Protein AF-A0A0E1NL28-F1 (afdb_monomer_lite)

Foldseek 3Di:
DDPDLPDVVLVVQVVVVVVVDDRDPVSVVVVVLQVLLAQPDDDPPQDLLSVLLNLLSVLCDSDHDPLSSLLSVVSVQLPPLQQLPDALVRNLVCLVPDLSRDDPDPDRVSVVNNVSCVVDCSSVVSRCVSDPDD

pLDDT: mean 84.65, std 13.3, range [30.42, 96.44]

Sequence (134 aa):
MHRSLHNAALDVVDTEIAQGFPEPEWATQLREAIAEMNAPEPSEDEADWQRFIRMYAEEIGPTPTAEQAMLLKYFKEAGENLPVDDTPHWFHAAWRKFDVIYTRDLGSKDMVVWHLMHIDKAVDRTLEKFFPPA

Secondary structure (DSSP, 8-state):
-------HHHHHHHHHHHTTPPPPHHHHHHHHHHHHHSPPPP-TT--HHHHHHHHHHHHH-SS--HHHHHHHHHHHHHGGG-S-SS-HHHHHHHTTTS-SS--SSSS-HHHHHHHHHHH-HHHHHHHHHHS---

InterPro domains:
  IPR055662 Protein of unknown function DUF7238 [PF23885] (11-132)

Radius of gyration: 17.27 Å; chains: 1; bounding box: 46×31×50 Å

Structure (mmCIF, N/CA/C/O backbone):
data_AF-A0A0E1NL28-F1
#
_entry.id   AF-A0A0E1NL28-F1
#
loop_
_atom_site.group_PDB
_atom_site.id
_a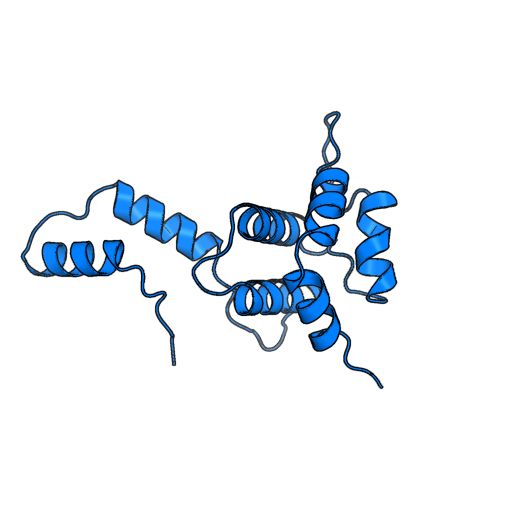tom_site.type_symbol
_atom_site.label_atom_id
_atom_site.label_alt_id
_atom_site.label_comp_id
_atom_site.label_asym_id
_atom_site.label_entity_id
_atom_site.label_seq_id
_atom_site.pdbx_PDB_ins_code
_atom_site.Cartn_x
_atom_site.Cartn_y
_atom_site.Cartn_z
_atom_site.occupancy
_atom_site.B_iso_or_equiv
_atom_site.auth_seq_id
_atom_site.auth_comp_id
_atom_site.auth_asym_id
_atom_site.auth_atom_id
_atom_site.pdbx_PDB_model_num
ATOM 1 N N . MET A 1 1 ? 6.658 -13.557 17.029 1.00 30.42 1 MET A N 1
ATOM 2 C CA . MET A 1 1 ? 6.131 -12.601 18.028 1.00 30.42 1 MET A CA 1
ATOM 3 C C . MET A 1 1 ? 5.069 -11.778 17.314 1.00 30.42 1 MET A C 1
ATOM 5 O O . MET A 1 1 ? 5.409 -10.819 16.639 1.00 30.42 1 MET A O 1
ATOM 9 N N . HIS A 1 2 ? 3.816 -12.241 17.345 1.00 31.84 2 HIS A N 1
ATOM 10 C CA . HIS A 1 2 ? 2.676 -11.562 16.716 1.00 31.84 2 HIS A CA 1
ATOM 11 C C . HIS A 1 2 ? 2.434 -10.239 17.445 1.00 31.84 2 HIS A C 1
ATOM 13 O O . HIS A 1 2 ? 2.032 -10.231 18.608 1.00 31.84 2 HIS A O 1
ATOM 19 N N . ARG A 1 3 ? 2.736 -9.113 16.797 1.00 35.62 3 ARG A N 1
ATOM 20 C CA . ARG A 1 3 ? 2.310 -7.797 17.279 1.00 35.62 3 ARG A CA 1
ATOM 21 C C . ARG A 1 3 ? 0.847 -7.644 16.867 1.00 35.62 3 ARG A C 1
ATOM 23 O O . ARG A 1 3 ? 0.568 -7.264 15.738 1.00 35.62 3 ARG A O 1
ATOM 30 N N . SER A 1 4 ? -0.066 -7.999 17.770 1.00 43.28 4 SER A N 1
ATOM 31 C CA . SER A 1 4 ? -1.480 -7.639 17.633 1.00 43.28 4 SER A CA 1
ATOM 32 C C . SER A 1 4 ? -1.581 -6.125 17.431 1.00 43.28 4 SER A C 1
ATOM 34 O O . SER A 1 4 ? -0.941 -5.365 18.173 1.00 43.28 4 SER A O 1
ATOM 36 N N . LEU A 1 5 ? -2.334 -5.696 16.415 1.00 50.38 5 LEU A N 1
ATOM 37 C CA . LEU A 1 5 ? -2.676 -4.292 16.222 1.00 50.38 5 LEU A CA 1
ATOM 38 C C . LEU A 1 5 ? -3.394 -3.807 17.477 1.00 50.38 5 LEU A C 1
ATOM 40 O O . LEU A 1 5 ? -4.528 -4.196 17.731 1.00 50.38 5 LEU A O 1
ATOM 44 N N . HIS A 1 6 ? -2.731 -2.967 18.267 1.00 54.38 6 HIS A N 1
ATOM 45 C CA . HIS A 1 6 ? -3.390 -2.294 19.378 1.00 54.38 6 HIS A CA 1
ATOM 46 C C . HIS A 1 6 ? -4.364 -1.272 18.799 1.00 54.38 6 HIS A C 1
ATOM 48 O O . HIS A 1 6 ? -3.972 -0.164 18.427 1.00 54.38 6 HIS A O 1
ATOM 54 N N . ASN A 1 7 ? -5.632 -1.657 18.700 1.00 67.25 7 ASN A N 1
ATOM 55 C CA . ASN A 1 7 ? -6.721 -0.717 18.532 1.00 67.25 7 ASN A CA 1
ATOM 56 C C . ASN A 1 7 ? -7.410 -0.583 19.887 1.00 67.25 7 ASN A C 1
ATOM 58 O O . ASN A 1 7 ? -8.112 -1.493 20.319 1.00 67.25 7 ASN A O 1
ATOM 62 N N . ALA A 1 8 ? -7.238 0.575 20.525 1.00 75.19 8 ALA A N 1
ATOM 63 C CA . ALA A 1 8 ? -7.781 0.838 21.853 1.00 75.19 8 ALA A CA 1
ATOM 64 C C . ALA A 1 8 ? -9.305 0.616 21.942 1.00 75.19 8 ALA A C 1
ATOM 66 O O . ALA A 1 8 ? -9.810 0.307 23.016 1.00 75.19 8 ALA A O 1
ATOM 67 N N . ALA A 1 9 ? -10.046 0.743 20.832 1.00 75.06 9 ALA A N 1
ATOM 68 C CA . ALA A 1 9 ? -11.474 0.432 20.804 1.00 75.06 9 ALA A CA 1
ATOM 69 C C . ALA A 1 9 ? -11.751 -1.082 20.831 1.00 75.06 9 ALA A C 1
ATOM 71 O O . ALA A 1 9 ? -12.698 -1.509 21.486 1.00 75.06 9 ALA A O 1
ATOM 72 N N . LEU A 1 10 ? -10.927 -1.893 20.159 1.00 80.50 10 LEU A N 1
ATOM 73 C CA . LEU A 1 10 ? -11.047 -3.353 20.205 1.00 80.50 10 LEU A CA 1
ATOM 74 C C . LEU A 1 10 ? -10.599 -3.912 21.557 1.00 80.50 10 LEU A C 1
ATOM 76 O O . LEU A 1 10 ? -11.244 -4.828 22.049 1.00 80.50 10 LEU A O 1
ATOM 80 N N . ASP A 1 11 ? -9.601 -3.304 22.204 1.00 83.56 11 ASP A N 1
ATOM 81 C CA . ASP A 1 11 ? -9.163 -3.704 23.550 1.00 83.56 11 ASP A CA 1
ATOM 82 C C . ASP A 1 11 ? -10.290 -3.534 24.596 1.00 83.56 11 ASP A C 1
ATOM 84 O O . ASP A 1 11 ? -10.474 -4.362 25.496 1.00 83.56 11 ASP A O 1
ATOM 88 N N . VAL A 1 12 ? -11.085 -2.461 24.472 1.00 84.31 12 VAL A N 1
ATOM 89 C CA . VAL A 1 12 ? -12.272 -2.236 25.316 1.00 84.31 12 VAL A CA 1
ATOM 90 C C . VAL A 1 12 ? -13.337 -3.295 25.040 1.00 84.31 12 VAL A C 1
ATOM 92 O O . VAL A 1 12 ? -13.855 -3.887 25.985 1.00 84.31 12 VAL A O 1
ATOM 95 N N . VAL A 1 13 ? -13.614 -3.592 23.767 1.00 85.25 13 VAL A N 1
ATOM 96 C CA . VAL A 1 13 ? -14.571 -4.642 23.386 1.00 85.25 13 VAL A CA 1
ATOM 97 C C . VAL A 1 13 ? -14.117 -6.017 23.882 1.00 85.25 13 VAL A C 1
ATOM 99 O O . VAL A 1 13 ? -14.931 -6.761 24.420 1.00 85.25 13 VAL A O 1
ATOM 102 N N . ASP A 1 14 ? -12.831 -6.352 23.774 1.00 87.75 14 ASP A N 1
ATOM 103 C CA . ASP A 1 14 ? -12.272 -7.607 24.291 1.00 87.75 14 ASP A CA 1
ATOM 104 C C . ASP A 1 14 ? -12.484 -7.732 25.810 1.00 87.75 14 ASP A C 1
ATOM 106 O O . ASP A 1 14 ? -12.818 -8.805 26.320 1.00 87.75 14 ASP A O 1
ATOM 110 N N . THR A 1 15 ? -12.365 -6.616 26.535 1.00 89.81 15 THR A N 1
ATOM 111 C CA . THR A 1 15 ? -12.639 -6.552 27.977 1.00 89.81 15 THR A CA 1
ATOM 112 C C . THR A 1 15 ? -14.119 -6.788 28.295 1.00 89.81 15 THR A C 1
ATOM 114 O O . THR A 1 15 ? -14.433 -7.494 29.255 1.00 89.81 15 THR A O 1
ATOM 117 N N . GLU A 1 16 ? -15.034 -6.227 27.503 1.00 88.06 16 GLU A N 1
ATOM 118 C CA . GLU A 1 16 ? -16.482 -6.423 27.662 1.00 88.06 16 GLU A CA 1
ATOM 119 C C . GLU A 1 16 ? -16.899 -7.863 27.321 1.00 88.06 16 GLU A C 1
ATOM 121 O O . GLU A 1 16 ? -17.652 -8.489 28.072 1.00 88.06 16 GLU A O 1
ATOM 126 N N . ILE A 1 17 ? -16.346 -8.446 26.254 1.00 90.56 17 ILE A N 1
ATOM 127 C CA . ILE A 1 17 ? -16.585 -9.850 25.885 1.00 90.56 17 ILE A CA 1
ATOM 128 C C . ILE A 1 17 ? -16.131 -10.786 27.009 1.00 90.56 17 ILE A C 1
ATOM 130 O O . ILE A 1 17 ? -16.862 -11.702 27.389 1.00 90.56 17 ILE A O 1
ATOM 134 N N . ALA A 1 18 ? -14.964 -10.529 27.610 1.00 90.88 18 ALA A N 1
ATOM 135 C CA . ALA A 1 18 ? -14.468 -11.306 28.747 1.00 90.88 18 ALA A CA 1
ATOM 136 C C . ALA A 1 18 ? -15.387 -11.230 29.985 1.00 90.88 18 ALA A C 1
ATOM 138 O O . ALA A 1 18 ? -15.365 -12.127 30.828 1.00 90.88 18 ALA A O 1
ATOM 139 N N . GLN A 1 19 ? -16.216 -10.187 30.089 1.00 92.38 19 GLN A N 1
ATOM 140 C CA . GLN A 1 19 ? -17.230 -10.019 31.136 1.00 92.38 19 GLN A CA 1
ATOM 141 C C . GLN A 1 19 ? -18.592 -10.638 30.771 1.00 92.38 19 GLN A C 1
ATOM 143 O O . GLN A 1 19 ? -19.526 -10.574 31.570 1.00 92.38 19 GLN A O 1
ATOM 148 N N . GLY A 1 20 ? -18.710 -11.274 29.600 1.00 91.06 20 GLY A N 1
ATOM 149 C CA . GLY A 1 20 ? -19.913 -11.973 29.146 1.00 91.06 20 GLY A CA 1
ATOM 150 C C . GLY A 1 20 ? -20.861 -11.128 28.295 1.00 91.06 20 GLY A C 1
ATOM 151 O O . GLY A 1 20 ? -21.978 -11.573 28.022 1.00 91.06 20 GLY A O 1
ATOM 152 N N . PHE A 1 21 ? -20.448 -9.930 27.871 1.00 89.81 21 PHE A N 1
ATOM 153 C CA . PHE A 1 21 ? -21.211 -9.149 26.899 1.00 89.81 21 PHE A CA 1
ATOM 154 C C . PHE A 1 21 ? -21.053 -9.737 25.485 1.00 89.81 21 PHE A C 1
ATOM 156 O O . PHE A 1 21 ? -19.990 -10.263 25.150 1.00 89.81 21 PHE A O 1
ATOM 163 N N . PRO A 1 22 ? -22.099 -9.688 24.641 1.00 89.88 22 PRO A N 1
ATOM 164 C CA . PRO A 1 22 ? -22.000 -10.149 23.261 1.00 89.88 22 PRO A CA 1
ATOM 165 C C . PRO A 1 22 ? -21.085 -9.235 22.437 1.00 89.88 22 PRO A C 1
ATOM 167 O O . PRO A 1 22 ? -21.082 -8.019 22.629 1.00 89.88 22 PRO A O 1
ATOM 170 N N . GLU A 1 23 ? -20.351 -9.813 21.484 1.00 88.75 23 GLU A N 1
ATOM 171 C CA . GLU A 1 23 ? -19.554 -9.039 20.530 1.00 88.75 23 GLU A CA 1
ATOM 172 C C . GLU A 1 23 ? -20.473 -8.167 19.655 1.00 88.75 23 GLU A C 1
ATOM 174 O O . GLU A 1 23 ? -21.427 -8.684 19.061 1.00 88.75 23 GLU A O 1
ATOM 179 N N . PRO A 1 24 ? -20.219 -6.851 19.556 1.00 89.19 24 PRO A N 1
ATOM 180 C CA . PRO A 1 24 ? -20.998 -5.990 18.687 1.00 89.19 24 PRO A CA 1
ATOM 181 C C . PRO A 1 24 ? -20.553 -6.138 17.224 1.00 89.19 24 PRO A C 1
ATOM 183 O O . PRO A 1 24 ? -19.365 -6.228 16.928 1.00 89.19 24 PRO A O 1
ATOM 186 N N . GLU A 1 25 ? -21.506 -6.072 16.293 1.00 85.88 25 GLU A N 1
ATOM 187 C CA . GLU A 1 25 ? -21.268 -6.266 14.851 1.00 85.88 25 GLU A CA 1
ATOM 188 C C . GLU A 1 25 ? -20.179 -5.338 14.278 1.00 85.88 25 GLU A C 1
ATOM 190 O O . GLU A 1 25 ? -19.354 -5.757 13.467 1.00 85.88 25 GLU A O 1
ATOM 195 N N . TRP A 1 26 ? -20.123 -4.085 14.744 1.00 83.62 26 TRP A N 1
ATOM 196 C CA . TRP A 1 26 ? -19.106 -3.128 14.304 1.00 83.62 26 TRP A CA 1
ATOM 197 C C . TRP A 1 26 ? -17.681 -3.571 14.667 1.00 83.62 26 TRP A C 1
ATOM 199 O O . TRP A 1 26 ? -16.741 -3.223 13.955 1.00 83.62 26 TRP A O 1
ATOM 209 N N . ALA A 1 27 ? -17.497 -4.333 15.753 1.00 84.00 27 ALA A N 1
ATOM 210 C CA . ALA A 1 27 ? -16.185 -4.831 16.151 1.00 84.00 27 ALA A CA 1
ATOM 211 C C . ALA A 1 27 ? -15.723 -5.956 15.221 1.00 84.00 27 ALA A C 1
ATOM 213 O O . ALA A 1 27 ? -14.561 -5.968 14.821 1.00 84.00 27 ALA A O 1
ATOM 214 N N . THR A 1 28 ? -16.632 -6.841 14.805 1.00 84.00 28 THR A N 1
ATOM 215 C CA . THR A 1 28 ? -16.352 -7.857 13.782 1.00 84.00 28 THR A CA 1
ATOM 216 C C . THR A 1 28 ? -15.974 -7.198 12.453 1.00 84.00 28 THR A C 1
ATOM 218 O O . THR A 1 28 ? -14.912 -7.492 11.911 1.00 84.00 28 THR A O 1
ATOM 221 N N . GLN A 1 29 ? -16.763 -6.223 11.988 1.00 81.06 29 GLN A N 1
ATOM 222 C CA . GLN A 1 29 ? -16.474 -5.466 10.761 1.00 81.06 29 GLN A CA 1
ATOM 223 C C . GLN A 1 29 ? -15.121 -4.738 10.834 1.00 81.06 29 GLN A C 1
ATOM 225 O O . GLN A 1 29 ? -14.359 -4.712 9.868 1.00 81.06 29 GLN A O 1
ATOM 230 N N . LEU A 1 30 ? -14.791 -4.163 11.995 1.00 79.75 30 LEU A N 1
ATOM 231 C CA . LEU A 1 30 ? -13.509 -3.497 12.210 1.00 79.75 30 LEU A CA 1
ATOM 232 C C . LEU A 1 30 ? -12.341 -4.493 12.193 1.00 79.75 30 LEU A C 1
ATOM 234 O O . LEU A 1 30 ? -11.299 -4.189 11.617 1.00 79.75 30 LEU A O 1
ATOM 238 N N . ARG A 1 31 ? -12.503 -5.681 12.788 1.00 81.19 31 ARG A N 1
ATOM 239 C CA . ARG A 1 31 ? -11.495 -6.751 12.739 1.00 81.19 31 ARG A CA 1
ATOM 240 C C . ARG A 1 31 ? -11.270 -7.252 11.314 1.00 81.19 31 ARG A C 1
ATOM 242 O O . ARG A 1 31 ? -10.119 -7.429 10.930 1.00 81.19 31 ARG A O 1
ATOM 249 N N . GLU A 1 32 ? -12.331 -7.433 10.531 1.00 82.19 32 GLU A N 1
ATOM 250 C CA . GLU A 1 32 ? -12.241 -7.813 9.115 1.00 82.19 32 GLU A CA 1
ATOM 251 C C . GLU A 1 32 ? -11.487 -6.756 8.303 1.00 82.19 32 GLU A C 1
ATOM 253 O O . GLU A 1 32 ? -10.518 -7.084 7.623 1.00 82.19 32 GLU A O 1
ATOM 258 N N . ALA A 1 33 ? -11.840 -5.476 8.456 1.00 76.19 33 ALA A N 1
ATOM 259 C CA . ALA A 1 33 ? -11.140 -4.381 7.788 1.00 76.19 33 ALA A CA 1
ATOM 260 C C . ALA A 1 33 ? -9.656 -4.309 8.191 1.00 76.19 33 ALA A C 1
ATOM 262 O O . ALA A 1 33 ? -8.782 -4.116 7.349 1.00 76.19 33 ALA A O 1
ATOM 263 N N . ILE A 1 34 ? -9.344 -4.507 9.475 1.00 74.50 34 ILE A N 1
ATOM 264 C CA . ILE A 1 34 ? -7.960 -4.566 9.959 1.00 74.50 34 ILE A CA 1
ATOM 265 C C . ILE A 1 34 ? -7.213 -5.763 9.355 1.00 74.50 34 ILE A C 1
ATOM 267 O O . ILE A 1 34 ? -6.073 -5.610 8.918 1.00 74.50 34 ILE A O 1
ATOM 271 N N . ALA A 1 35 ? -7.837 -6.940 9.293 1.00 75.88 35 ALA A N 1
ATOM 272 C CA . ALA A 1 35 ? -7.244 -8.122 8.677 1.00 75.88 35 ALA A CA 1
ATOM 273 C C . ALA A 1 35 ? -6.975 -7.907 7.179 1.00 75.88 35 ALA A C 1
ATOM 275 O O . ALA A 1 35 ? -5.904 -8.267 6.691 1.00 75.88 35 ALA A O 1
ATOM 276 N N . GLU A 1 36 ? -7.887 -7.244 6.464 1.00 74.50 36 GLU A N 1
ATOM 277 C CA . GLU A 1 36 ? -7.686 -6.843 5.070 1.00 74.50 36 GLU A CA 1
ATOM 278 C C . GLU A 1 36 ? -6.545 -5.837 4.892 1.00 74.50 36 GLU A C 1
ATOM 280 O O . GLU A 1 36 ? -5.932 -5.802 3.827 1.00 74.50 36 GLU A O 1
ATOM 285 N N . MET A 1 37 ? -6.219 -5.033 5.904 1.00 74.44 37 MET A N 1
ATOM 286 C CA . MET A 1 37 ? -5.084 -4.102 5.867 1.00 74.44 37 MET A CA 1
ATOM 287 C C . MET A 1 37 ? -3.771 -4.722 6.348 1.00 74.44 37 MET A C 1
ATOM 289 O O . MET A 1 37 ? -2.707 -4.148 6.124 1.00 74.44 37 MET A O 1
ATOM 293 N N . ASN A 1 38 ? -3.806 -5.892 6.981 1.00 71.75 38 ASN A N 1
ATOM 294 C CA . ASN A 1 38 ? -2.585 -6.510 7.461 1.00 71.75 38 A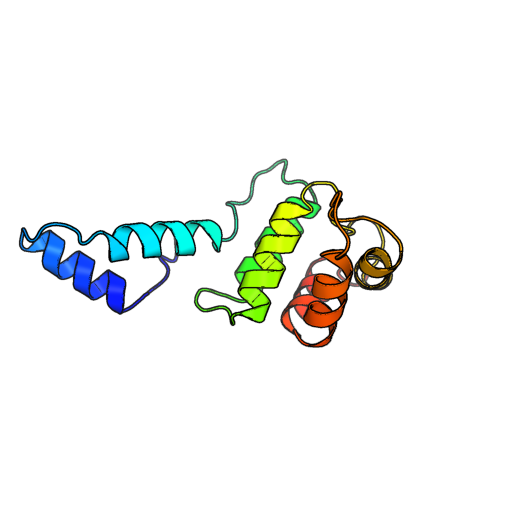SN A CA 1
ATOM 295 C C . ASN A 1 38 ? -1.695 -6.992 6.320 1.00 71.75 38 ASN A C 1
ATOM 297 O O . ASN A 1 38 ? -2.144 -7.390 5.232 1.00 71.75 38 ASN A O 1
ATOM 301 N N . ALA A 1 39 ? -0.401 -6.948 6.618 1.00 67.81 39 ALA A N 1
ATOM 302 C CA . ALA A 1 39 ? 0.624 -7.578 5.820 1.00 67.81 39 ALA A CA 1
ATOM 303 C C . ALA A 1 39 ? 0.368 -9.100 5.824 1.00 67.81 39 ALA A C 1
ATOM 305 O O . ALA A 1 39 ? 0.150 -9.662 6.904 1.00 67.81 39 ALA A O 1
ATOM 306 N N . PRO A 1 40 ? 0.345 -9.775 4.660 1.00 71.88 40 PRO A N 1
ATOM 307 C CA . PRO A 1 40 ? 0.297 -11.233 4.638 1.00 71.88 40 PRO A CA 1
ATOM 308 C C . PRO A 1 40 ? 1.527 -11.807 5.356 1.00 71.88 40 PRO A C 1
ATOM 310 O O . PRO A 1 40 ? 2.587 -11.177 5.375 1.00 71.88 40 PRO A O 1
ATOM 313 N N . GLU A 1 41 ? 1.395 -12.988 5.967 1.00 75.56 41 GLU A N 1
ATOM 314 C CA . GLU A 1 41 ? 2.561 -13.640 6.568 1.00 75.56 41 GLU A CA 1
ATOM 315 C C . GLU A 1 41 ? 3.570 -14.040 5.480 1.00 75.56 41 GLU A C 1
ATOM 317 O O . GLU A 1 41 ? 3.160 -14.527 4.422 1.00 75.56 41 GLU A O 1
ATOM 322 N N . PRO A 1 42 ? 4.880 -13.848 5.720 1.00 76.25 42 PRO A N 1
ATOM 323 C CA . PRO A 1 42 ? 5.905 -14.244 4.764 1.00 76.25 42 PRO A CA 1
ATOM 324 C C . PRO A 1 42 ? 5.910 -15.767 4.578 1.00 76.25 42 PRO A C 1
ATOM 326 O O . PRO A 1 42 ? 5.776 -16.521 5.544 1.00 76.25 42 PRO A O 1
ATOM 329 N N . SER A 1 43 ? 6.125 -16.218 3.342 1.00 78.75 43 SER A N 1
ATOM 330 C CA . SER A 1 43 ? 6.311 -17.634 2.996 1.00 78.75 43 SER A CA 1
ATOM 331 C C . SER A 1 43 ? 7.658 -17.849 2.301 1.00 78.75 43 SER A C 1
ATOM 333 O O . SER A 1 43 ? 8.226 -16.901 1.762 1.00 78.75 43 SER A O 1
ATOM 335 N N . GLU A 1 44 ? 8.198 -19.073 2.329 1.00 75.50 44 GLU A N 1
ATOM 336 C CA . GLU A 1 44 ? 9.494 -19.375 1.688 1.00 75.50 44 GLU A CA 1
ATOM 337 C C . GLU A 1 44 ? 9.456 -19.194 0.160 1.00 75.50 44 GLU A C 1
ATOM 339 O O . GLU A 1 44 ? 10.466 -18.817 -0.429 1.00 75.50 44 GLU A O 1
ATOM 344 N N . ASP A 1 45 ? 8.282 -19.367 -0.453 1.00 85.44 45 ASP A N 1
ATOM 345 C CA . ASP A 1 45 ? 8.033 -19.197 -1.889 1.00 85.44 45 ASP A CA 1
ATOM 346 C C . ASP A 1 45 ? 7.308 -17.865 -2.202 1.00 85.44 45 ASP A C 1
ATOM 348 O O . ASP A 1 45 ? 6.552 -17.769 -3.171 1.00 85.44 45 ASP A O 1
ATOM 352 N N . GLU A 1 46 ? 7.485 -16.837 -1.358 1.00 90.38 46 GLU A N 1
ATOM 353 C CA . GLU A 1 46 ? 6.843 -15.522 -1.520 1.00 90.38 46 GLU A CA 1
ATOM 354 C C . GLU A 1 46 ? 7.262 -14.872 -2.849 1.00 90.38 46 GLU A C 1
ATOM 356 O O . GLU A 1 46 ? 8.438 -14.583 -3.080 1.00 90.38 46 GLU A O 1
ATOM 361 N N . ALA A 1 47 ? 6.287 -14.606 -3.720 1.00 92.75 47 ALA A N 1
ATOM 362 C CA . ALA A 1 47 ? 6.524 -13.887 -4.965 1.00 92.75 47 ALA A CA 1
ATOM 363 C C . ALA A 1 47 ? 6.862 -12.410 -4.692 1.00 92.75 47 ALA A C 1
ATOM 365 O O . ALA A 1 47 ? 6.383 -11.814 -3.725 1.00 92.75 47 ALA A O 1
ATOM 366 N N . ASP A 1 48 ? 7.622 -11.776 -5.585 1.00 94.75 48 ASP A N 1
ATOM 367 C CA . ASP A 1 48 ? 8.085 -10.391 -5.412 1.00 94.75 48 ASP A CA 1
ATOM 368 C C . ASP A 1 48 ? 6.947 -9.386 -5.166 1.00 94.75 48 ASP A C 1
ATOM 370 O O . ASP A 1 48 ? 7.059 -8.503 -4.311 1.00 94.75 48 ASP A O 1
ATOM 374 N N . TRP A 1 49 ? 5.806 -9.553 -5.840 1.00 94.62 49 TRP A N 1
ATOM 375 C CA . TRP A 1 49 ? 4.627 -8.709 -5.629 1.00 94.62 49 TRP A CA 1
ATOM 376 C C . TRP A 1 49 ? 4.000 -8.901 -4.237 1.00 94.62 49 TRP A C 1
ATOM 378 O O . TRP A 1 49 ? 3.567 -7.926 -3.619 1.00 94.62 49 TRP A O 1
ATOM 388 N N . GLN A 1 50 ? 4.005 -10.126 -3.697 1.00 94.62 50 GLN A N 1
ATOM 389 C CA . GLN A 1 50 ? 3.538 -10.418 -2.335 1.00 94.62 50 GLN A CA 1
ATOM 390 C C . GLN A 1 50 ? 4.473 -9.784 -1.307 1.00 94.62 50 GLN A C 1
ATOM 392 O O . GLN A 1 50 ? 4.018 -9.081 -0.400 1.00 94.62 50 GLN A O 1
ATOM 397 N N . ARG A 1 51 ? 5.785 -9.948 -1.516 1.00 95.06 51 ARG A N 1
ATOM 398 C CA . ARG A 1 51 ? 6.825 -9.350 -0.680 1.00 95.06 51 ARG A CA 1
ATOM 399 C C . ARG A 1 51 ? 6.705 -7.830 -0.640 1.00 95.06 51 ARG A C 1
ATOM 401 O O . ARG A 1 51 ? 6.793 -7.244 0.439 1.00 95.06 51 ARG A O 1
ATOM 408 N N . PHE A 1 52 ? 6.475 -7.181 -1.781 1.00 95.94 52 PHE A N 1
ATOM 409 C CA . PHE A 1 52 ? 6.286 -5.731 -1.831 1.00 95.94 52 PHE A CA 1
ATOM 410 C C . PHE A 1 52 ? 5.059 -5.285 -1.026 1.00 95.94 52 PHE A C 1
ATOM 412 O O . PHE A 1 52 ? 5.166 -4.372 -0.207 1.00 95.94 52 PHE A O 1
ATOM 419 N N . ILE A 1 53 ? 3.908 -5.944 -1.211 1.00 95.25 53 ILE A N 1
ATOM 420 C CA . ILE A 1 53 ? 2.673 -5.642 -0.466 1.00 95.25 53 ILE A CA 1
ATOM 421 C C . ILE A 1 53 ? 2.905 -5.776 1.041 1.00 95.25 53 ILE A C 1
ATOM 423 O O . ILE A 1 53 ? 2.485 -4.906 1.807 1.00 95.25 53 ILE A O 1
ATOM 427 N N . ARG A 1 54 ? 3.594 -6.841 1.469 1.00 94.75 54 ARG A N 1
ATOM 428 C CA . ARG A 1 54 ? 3.942 -7.062 2.874 1.00 94.75 54 ARG A CA 1
ATOM 429 C C . ARG A 1 54 ? 4.826 -5.937 3.413 1.00 94.75 54 ARG A C 1
ATOM 431 O O . ARG A 1 54 ? 4.495 -5.348 4.438 1.00 94.75 54 ARG A O 1
ATOM 438 N N . MET A 1 55 ? 5.894 -5.587 2.696 1.00 95.38 55 MET A N 1
ATOM 439 C CA . MET A 1 55 ? 6.801 -4.502 3.086 1.00 95.38 55 MET A CA 1
ATOM 440 C C . MET A 1 55 ? 6.090 -3.143 3.162 1.00 95.38 55 MET A C 1
ATOM 442 O O . MET A 1 55 ? 6.344 -2.382 4.093 1.00 95.38 55 MET A O 1
ATOM 446 N N . TYR A 1 56 ? 5.178 -2.848 2.230 1.00 95.69 56 TYR A N 1
ATOM 447 C CA . TYR A 1 56 ? 4.387 -1.616 2.259 1.00 95.69 56 TYR A CA 1
ATOM 448 C C . TYR A 1 56 ? 3.425 -1.577 3.456 1.00 95.69 56 TYR A C 1
ATOM 450 O O . TYR A 1 56 ? 3.351 -0.567 4.153 1.00 95.69 56 TYR A O 1
ATOM 458 N N . ALA A 1 57 ? 2.728 -2.681 3.743 1.00 93.88 57 ALA A N 1
ATOM 459 C CA . ALA A 1 57 ? 1.842 -2.785 4.903 1.00 93.88 57 ALA A CA 1
ATOM 460 C C . ALA A 1 57 ? 2.605 -2.639 6.237 1.00 93.88 57 ALA A C 1
ATOM 462 O O . ALA A 1 57 ? 2.136 -1.968 7.156 1.00 93.88 57 ALA A O 1
ATOM 463 N N . GLU A 1 58 ? 3.811 -3.207 6.336 1.00 92.50 58 GLU A N 1
ATOM 464 C CA . GLU A 1 58 ? 4.707 -3.006 7.483 1.00 92.50 58 GLU A CA 1
ATOM 465 C C . GLU A 1 58 ? 5.163 -1.539 7.613 1.00 92.50 58 GLU A C 1
ATOM 467 O O . GLU A 1 58 ? 5.261 -1.022 8.727 1.00 92.50 58 GLU A O 1
ATOM 472 N N . GLU A 1 59 ? 5.424 -0.861 6.489 1.00 94.12 59 GLU A N 1
ATOM 473 C CA . GLU A 1 59 ? 5.892 0.529 6.441 1.00 94.12 59 GLU A CA 1
ATOM 474 C C . GLU A 1 59 ? 4.828 1.543 6.889 1.00 94.12 59 GLU A C 1
ATOM 476 O O . GLU A 1 59 ? 5.148 2.490 7.609 1.00 94.12 59 GLU A O 1
ATOM 481 N N . ILE A 1 60 ? 3.569 1.363 6.476 1.00 92.50 60 ILE A N 1
ATOM 482 C CA . ILE A 1 60 ? 2.453 2.247 6.867 1.00 92.50 60 ILE A CA 1
ATOM 483 C C . ILE A 1 60 ? 1.935 1.934 8.278 1.00 92.50 60 ILE A C 1
ATOM 485 O O . ILE A 1 60 ? 1.333 2.787 8.933 1.00 92.50 60 ILE A O 1
ATOM 489 N N . GLY A 1 61 ? 2.219 0.727 8.770 1.00 86.50 61 GLY A N 1
ATOM 490 C CA . GLY A 1 61 ? 1.925 0.311 10.130 1.00 86.50 61 GLY A CA 1
ATOM 491 C C . GLY A 1 61 ? 0.428 0.128 10.422 1.00 86.50 61 GLY A C 1
ATOM 492 O O . GLY A 1 61 ? -0.402 0.061 9.518 1.00 86.50 61 GLY A O 1
ATOM 493 N N . PRO A 1 62 ? 0.062 0.021 11.713 1.00 78.00 62 PRO A N 1
ATOM 494 C CA . PRO A 1 62 ? -1.270 -0.411 12.144 1.00 78.00 62 PRO A CA 1
ATOM 495 C C . PRO A 1 62 ? -2.385 0.626 11.941 1.00 78.00 62 PRO A C 1
ATOM 497 O O . PRO A 1 62 ? -3.564 0.302 12.067 1.00 78.00 62 PRO A O 1
ATOM 500 N N . THR A 1 63 ? -2.022 1.879 11.682 1.00 82.19 63 THR A N 1
ATOM 501 C CA . THR A 1 63 ? -2.951 3.009 11.565 1.00 82.19 63 THR A CA 1
ATOM 502 C C . THR A 1 63 ? -2.641 3.800 10.293 1.00 82.19 63 THR A C 1
ATOM 504 O O . THR A 1 63 ? -2.134 4.923 10.391 1.00 82.19 63 THR A O 1
ATOM 507 N N . PRO A 1 64 ? -2.878 3.217 9.105 1.00 87.88 64 PRO A N 1
ATOM 508 C CA . PRO A 1 64 ? -2.612 3.895 7.844 1.00 87.88 64 PRO A CA 1
ATOM 509 C C . PRO A 1 64 ? -3.547 5.094 7.653 1.00 87.88 64 PRO 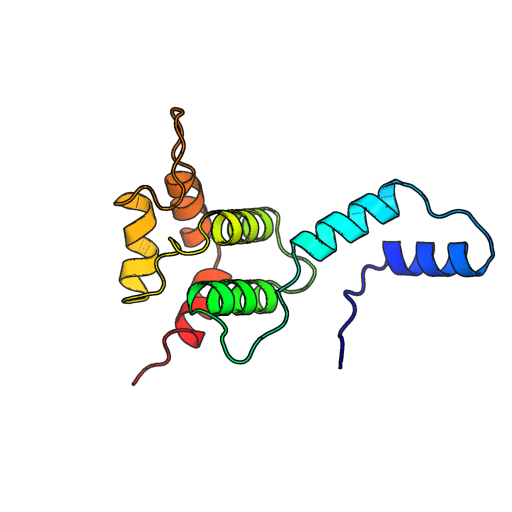A C 1
ATOM 511 O O . PRO A 1 64 ? -4.667 5.121 8.172 1.00 87.88 64 PRO A O 1
ATOM 514 N N . THR A 1 65 ? -3.115 6.082 6.868 1.00 88.81 65 THR A N 1
ATOM 515 C CA . THR A 1 65 ? -4.043 7.111 6.370 1.00 88.81 65 THR A CA 1
ATOM 516 C C . THR A 1 65 ? -5.033 6.507 5.368 1.00 88.81 65 THR A C 1
ATOM 518 O O . THR A 1 65 ? -4.840 5.392 4.875 1.00 88.81 65 THR A O 1
ATOM 521 N N . ALA A 1 66 ? -6.092 7.245 5.023 1.00 86.38 66 ALA A N 1
ATOM 522 C CA . ALA A 1 66 ? -7.052 6.794 4.014 1.00 86.38 66 ALA A CA 1
ATOM 523 C C . ALA A 1 66 ? -6.374 6.529 2.656 1.00 86.38 66 ALA A C 1
ATOM 525 O O . ALA A 1 66 ? -6.661 5.530 2.000 1.00 86.38 66 ALA A O 1
ATOM 526 N N . GLU A 1 67 ? -5.429 7.385 2.264 1.00 91.06 67 GLU A N 1
ATOM 527 C CA . GLU A 1 67 ? -4.642 7.254 1.037 1.00 91.06 67 GLU A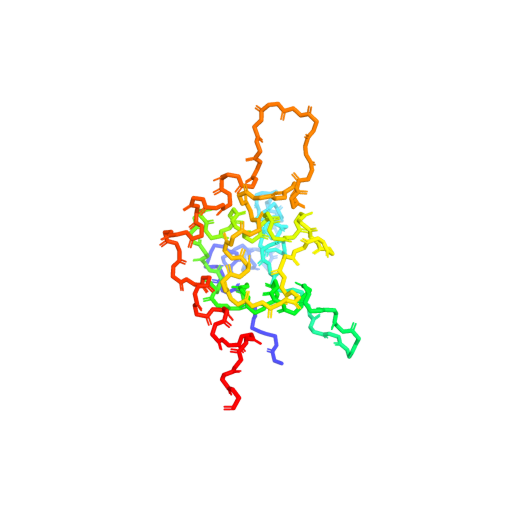 CA 1
ATOM 528 C C . GLU A 1 67 ? -3.780 5.989 1.051 1.00 91.06 67 GLU A C 1
ATOM 530 O O . GLU A 1 67 ? -3.748 5.255 0.065 1.00 91.06 67 GLU A O 1
ATOM 535 N N . GLN A 1 68 ? -3.126 5.703 2.178 1.00 93.81 68 GLN A N 1
ATOM 536 C CA . GLN A 1 68 ? -2.287 4.516 2.350 1.00 93.81 68 GLN A CA 1
ATOM 537 C C . GLN A 1 68 ? -3.111 3.225 2.345 1.00 93.81 68 GLN A C 1
ATOM 539 O O . GLN A 1 68 ? -2.739 2.252 1.691 1.00 93.81 68 GLN A O 1
ATOM 544 N N . ALA A 1 69 ? -4.270 3.226 3.007 1.00 90.81 69 ALA A N 1
ATOM 545 C CA . ALA A 1 69 ? -5.198 2.099 2.970 1.00 90.81 69 ALA A CA 1
ATOM 546 C C . ALA A 1 69 ? -5.722 1.849 1.544 1.00 90.81 69 ALA A C 1
ATOM 548 O O . ALA A 1 69 ? -5.799 0.704 1.094 1.00 90.81 69 ALA A O 1
ATOM 549 N N . MET A 1 70 ? -6.028 2.916 0.796 1.00 92.12 70 MET A N 1
ATOM 550 C CA . MET A 1 70 ? -6.417 2.814 -0.612 1.00 92.12 70 MET A CA 1
ATOM 551 C C . MET A 1 70 ? -5.289 2.277 -1.496 1.00 92.12 70 MET A C 1
ATOM 553 O O . MET A 1 70 ? -5.544 1.411 -2.331 1.00 92.12 70 MET A O 1
ATOM 557 N N . LEU A 1 71 ? -4.056 2.753 -1.316 1.00 95.06 71 LEU A N 1
ATOM 558 C CA . LEU A 1 71 ? -2.893 2.245 -2.044 1.00 95.06 71 LEU A CA 1
ATOM 559 C C . LEU A 1 71 ? -2.668 0.761 -1.768 1.00 95.06 71 LEU A C 1
ATOM 561 O O . LEU A 1 71 ? -2.545 -0.017 -2.710 1.00 95.06 71 LEU A O 1
ATOM 565 N N . LEU A 1 72 ? -2.706 0.347 -0.498 1.00 94.69 72 LEU A N 1
ATOM 566 C CA . LEU A 1 72 ? -2.563 -1.057 -0.127 1.00 94.69 72 LEU A CA 1
ATOM 567 C C . LEU A 1 72 ? -3.641 -1.924 -0.789 1.00 94.69 72 LEU A C 1
ATOM 569 O O . LEU A 1 72 ? -3.330 -2.987 -1.327 1.00 94.69 72 LEU A O 1
ATOM 573 N N . LYS A 1 73 ? -4.896 -1.459 -0.798 1.00 91.94 73 LYS A N 1
ATOM 574 C CA . LYS A 1 73 ? -5.995 -2.142 -1.491 1.00 91.94 73 LYS A CA 1
ATOM 575 C C . LYS A 1 73 ? -5.706 -2.303 -2.983 1.00 91.94 73 LYS A C 1
ATOM 577 O O . LYS A 1 73 ? -5.880 -3.395 -3.515 1.00 91.94 73 LYS A O 1
ATOM 582 N N . TYR A 1 74 ? -5.257 -1.246 -3.656 1.00 93.88 74 TYR A N 1
ATOM 583 C CA . TYR A 1 74 ? -4.956 -1.311 -5.085 1.00 93.88 74 TYR A CA 1
ATOM 584 C C . TYR A 1 74 ? -3.734 -2.176 -5.398 1.00 93.88 74 TYR A C 1
ATOM 586 O O . TYR A 1 74 ? -3.757 -2.907 -6.380 1.00 93.88 74 TYR A O 1
ATOM 594 N N . PHE A 1 75 ? -2.703 -2.183 -4.552 1.00 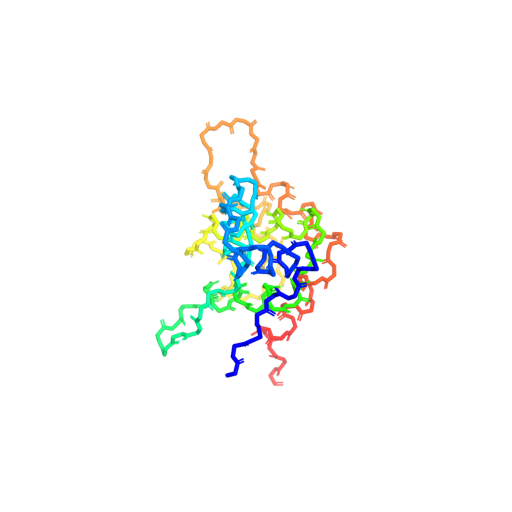94.88 75 PHE A N 1
ATOM 595 C CA . PHE A 1 75 ? -1.575 -3.100 -4.725 1.00 94.88 75 PHE A CA 1
ATOM 596 C C . PHE A 1 75 ? -2.004 -4.563 -4.578 1.00 94.88 75 PHE A C 1
ATOM 598 O O . PHE A 1 75 ? -1.602 -5.398 -5.385 1.00 94.88 75 PHE A O 1
ATOM 605 N N . LYS A 1 76 ? -2.882 -4.868 -3.612 1.00 92.25 76 LYS A N 1
ATOM 606 C CA . LYS A 1 76 ? -3.500 -6.198 -3.483 1.00 92.25 76 LYS A CA 1
ATOM 607 C C . LYS A 1 76 ? -4.347 -6.563 -4.703 1.00 92.25 76 LYS A C 1
ATOM 609 O O . LYS A 1 76 ? -4.313 -7.710 -5.130 1.00 92.25 76 LYS A O 1
ATOM 614 N N . GLU A 1 77 ? -5.073 -5.601 -5.270 1.00 91.81 77 GLU A N 1
ATOM 615 C CA . GLU A 1 77 ? -5.880 -5.812 -6.477 1.00 91.81 77 GLU A CA 1
ATOM 616 C C . GLU A 1 77 ? -5.024 -6.041 -7.734 1.00 91.81 77 GLU A C 1
ATOM 618 O O . GLU A 1 77 ? -5.384 -6.869 -8.567 1.00 91.81 77 GLU A O 1
ATOM 623 N N . ALA A 1 78 ? -3.883 -5.357 -7.860 1.00 92.69 78 ALA A N 1
ATOM 624 C CA . ALA A 1 78 ? -2.937 -5.573 -8.955 1.00 92.69 78 ALA A CA 1
ATOM 625 C C . ALA A 1 78 ? -2.350 -6.995 -8.935 1.00 92.69 78 ALA A C 1
ATOM 627 O O . ALA A 1 78 ? -2.182 -7.608 -9.992 1.00 92.69 78 ALA A O 1
ATOM 628 N N . GLY A 1 79 ? -2.070 -7.530 -7.740 1.00 91.56 79 GLY A N 1
ATOM 629 C CA . GLY A 1 79 ? -1.579 -8.895 -7.555 1.00 91.56 79 GLY A CA 1
ATOM 630 C C . GLY A 1 79 ? -0.306 -9.157 -8.362 1.00 91.56 79 GLY A C 1
ATOM 631 O O . GLY A 1 79 ? 0.656 -8.399 -8.277 1.00 91.56 79 GLY A O 1
ATOM 632 N N . GLU A 1 80 ? -0.322 -10.202 -9.188 1.00 92.19 80 GLU A N 1
ATOM 633 C CA . GLU A 1 80 ? 0.796 -10.573 -10.069 1.00 92.19 80 GLU A CA 1
ATOM 634 C C . GLU A 1 80 ? 1.169 -9.493 -11.099 1.00 92.19 80 GLU A C 1
ATOM 636 O O . GLU A 1 80 ? 2.294 -9.488 -11.586 1.00 92.19 80 GLU A O 1
ATOM 641 N N . ASN A 1 81 ? 0.261 -8.561 -11.414 1.00 92.94 81 ASN A N 1
ATOM 642 C CA . ASN A 1 81 ? 0.538 -7.462 -12.346 1.00 92.94 81 ASN A CA 1
ATOM 643 C C . ASN A 1 81 ? 1.246 -6.271 -11.682 1.00 92.94 81 ASN A C 1
ATOM 645 O O . ASN A 1 81 ? 1.526 -5.277 -12.353 1.00 92.94 81 ASN A O 1
ATOM 649 N N . LEU A 1 82 ? 1.507 -6.324 -10.371 1.00 95.06 82 LEU A N 1
ATOM 650 C CA . LEU A 1 82 ? 2.185 -5.245 -9.664 1.00 95.06 82 LEU A CA 1
ATOM 651 C C . LEU A 1 82 ? 3.596 -5.015 -10.260 1.00 95.06 82 LEU A C 1
ATOM 653 O O . LEU A 1 82 ? 4.379 -5.961 -10.330 1.00 95.06 82 LEU A O 1
ATOM 657 N N . PRO A 1 83 ? 3.963 -3.779 -10.657 1.00 94.50 83 PRO A N 1
ATOM 658 C CA . PRO A 1 83 ? 5.144 -3.509 -11.490 1.00 94.50 83 PRO A CA 1
ATOM 659 C C . PRO A 1 83 ? 6.460 -3.448 -10.690 1.00 94.50 83 PRO A C 1
ATOM 661 O O . PRO A 1 83 ? 7.155 -2.431 -10.681 1.00 94.50 83 PRO A O 1
ATOM 664 N N . VAL A 1 84 ? 6.783 -4.523 -9.968 1.00 95.00 84 VAL A N 1
ATOM 665 C CA . VAL A 1 84 ? 7.951 -4.637 -9.067 1.00 95.00 84 VAL A CA 1
ATOM 666 C C . VAL A 1 84 ? 9.122 -5.424 -9.670 1.00 95.00 84 VAL A C 1
ATOM 668 O O . VAL A 1 84 ? 10.073 -5.745 -8.968 1.00 95.00 84 VAL A O 1
ATOM 671 N N . ASP A 1 85 ? 9.064 -5.735 -10.961 1.00 90.69 85 ASP A N 1
ATOM 672 C CA . ASP A 1 85 ? 9.953 -6.671 -11.657 1.00 90.69 85 ASP A CA 1
ATOM 673 C C . ASP A 1 85 ? 11.201 -6.038 -12.298 1.00 90.69 85 ASP A C 1
ATOM 675 O O . ASP A 1 85 ? 12.077 -6.757 -12.774 1.00 90.69 85 ASP A O 1
ATOM 679 N N . ASP A 1 86 ? 11.303 -4.706 -12.314 1.00 89.81 86 ASP A N 1
ATOM 680 C CA . ASP A 1 86 ? 12.382 -3.990 -13.009 1.00 89.81 86 ASP A CA 1
ATOM 681 C C . ASP A 1 86 ? 13.099 -2.980 -12.099 1.00 89.81 86 ASP A C 1
ATOM 683 O O . ASP A 1 86 ? 14.111 -3.289 -11.469 1.00 89.81 86 ASP A O 1
ATOM 687 N N . THR A 1 87 ? 12.588 -1.749 -12.003 1.00 92.75 87 THR A N 1
ATOM 688 C CA . THR A 1 87 ? 13.248 -0.660 -11.268 1.00 92.75 87 THR A CA 1
ATOM 689 C C . THR A 1 87 ? 12.262 0.176 -10.450 1.00 92.75 87 THR A C 1
ATOM 691 O O . THR A 1 87 ? 11.084 0.260 -10.803 1.00 92.75 87 THR A O 1
ATOM 694 N N . PRO A 1 88 ? 12.727 0.922 -9.425 1.00 93.00 88 PRO A N 1
ATOM 695 C CA . PRO A 1 88 ? 11.890 1.916 -8.750 1.00 93.00 88 PRO A CA 1
ATOM 696 C C . PRO A 1 88 ? 11.26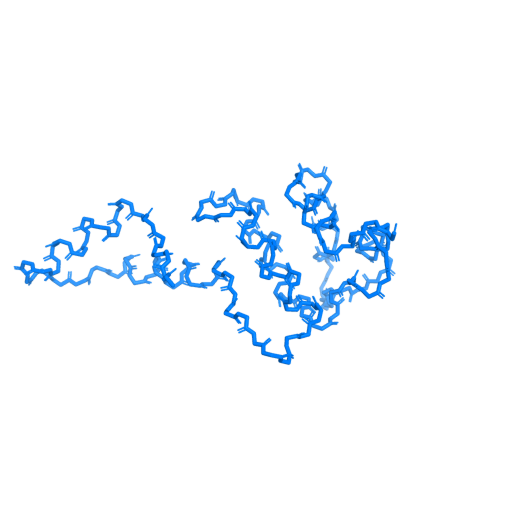6 2.931 -9.719 1.00 93.00 88 PRO A C 1
ATOM 698 O O . PRO A 1 88 ? 10.120 3.343 -9.554 1.00 93.00 88 PRO A O 1
ATOM 701 N N . HIS A 1 89 ? 12.005 3.324 -10.764 1.00 92.00 89 HIS A N 1
ATOM 702 C CA . HIS A 1 89 ? 11.483 4.207 -11.806 1.00 92.00 89 HIS A CA 1
ATOM 703 C C . HIS A 1 89 ? 10.339 3.552 -12.588 1.00 92.00 89 HIS A C 1
ATOM 705 O O . HIS A 1 89 ? 9.323 4.200 -12.852 1.00 92.00 89 HIS A O 1
ATOM 711 N N . TRP A 1 90 ? 10.501 2.278 -12.952 1.00 92.81 90 TRP A N 1
ATOM 712 C CA . TRP A 1 90 ? 9.469 1.507 -13.631 1.00 92.81 90 TRP A CA 1
ATOM 713 C C . TRP A 1 90 ? 8.202 1.383 -12.793 1.00 92.81 90 TRP A C 1
ATOM 715 O O . TRP A 1 90 ? 7.128 1.684 -13.313 1.00 92.81 90 TRP A O 1
ATOM 725 N N . PHE A 1 91 ? 8.332 1.073 -11.499 1.00 94.56 91 PHE A N 1
ATOM 726 C CA . PHE A 1 91 ? 7.196 0.979 -10.583 1.00 94.56 91 PHE A CA 1
ATOM 727 C C . PHE A 1 91 ? 6.317 2.235 -10.643 1.00 94.56 91 PHE A C 1
ATOM 729 O O . PHE A 1 91 ? 5.103 2.140 -10.766 1.00 94.56 91 PHE A O 1
ATOM 736 N N . HIS A 1 92 ? 6.921 3.429 -10.653 1.00 91.94 92 HIS A N 1
ATOM 737 C CA . HIS A 1 92 ? 6.196 4.701 -10.796 1.00 91.94 92 HIS A CA 1
ATOM 738 C C . HIS A 1 92 ? 5.643 4.952 -12.209 1.00 91.94 92 HIS A C 1
ATOM 740 O O . HIS A 1 92 ? 4.603 5.594 -12.375 1.00 91.94 92 HIS A O 1
ATOM 746 N N . ALA A 1 93 ? 6.347 4.507 -13.250 1.00 92.19 93 ALA A N 1
ATOM 747 C CA . ALA A 1 93 ? 5.973 4.764 -14.638 1.00 92.19 93 ALA A CA 1
ATOM 748 C C . ALA A 1 93 ? 4.864 3.835 -15.157 1.00 92.19 93 ALA A C 1
ATOM 750 O O . ALA A 1 93 ? 4.080 4.271 -16.005 1.00 92.19 93 ALA A O 1
ATOM 751 N N . ALA A 1 94 ? 4.803 2.592 -14.678 1.00 92.62 94 ALA A N 1
ATOM 752 C CA . ALA A 1 94 ? 3.906 1.554 -15.174 1.00 92.62 94 ALA A CA 1
ATOM 753 C C . ALA A 1 94 ? 2.425 1.937 -15.035 1.00 92.62 94 ALA A C 1
ATOM 755 O O . ALA A 1 94 ? 1.687 1.827 -16.009 1.00 92.62 94 ALA A O 1
ATOM 756 N N . TRP A 1 95 ? 2.029 2.539 -13.909 1.00 91.38 95 TRP A N 1
ATOM 757 C CA . TRP A 1 95 ? 0.656 3.003 -13.646 1.00 91.38 95 TRP A CA 1
ATOM 758 C C . TRP A 1 95 ? 0.132 4.084 -14.610 1.00 91.38 95 TRP A C 1
ATOM 760 O O . TRP A 1 95 ? -1.052 4.396 -14.619 1.00 91.38 95 TRP A O 1
ATOM 770 N N . ARG A 1 96 ? 0.996 4.702 -15.427 1.00 87.56 96 ARG A N 1
ATOM 771 C CA . ARG A 1 96 ? 0.573 5.622 -16.505 1.00 87.56 96 ARG A CA 1
ATOM 772 C C . ARG A 1 96 ? 0.575 4.991 -17.891 1.00 87.56 96 ARG A C 1
ATOM 774 O O . ARG A 1 96 ? 0.174 5.644 -18.852 1.00 87.56 96 ARG A O 1
ATOM 781 N N . LYS A 1 97 ? 1.155 3.803 -18.019 1.00 83.19 97 LYS A N 1
ATOM 782 C CA . LYS A 1 97 ? 1.542 3.208 -19.302 1.00 83.19 97 LYS A CA 1
ATOM 783 C C . LYS A 1 97 ? 0.855 1.874 -19.568 1.00 83.19 97 LYS A C 1
ATOM 785 O O . LYS A 1 97 ? 0.725 1.514 -20.733 1.00 83.19 97 LYS A O 1
ATOM 790 N N . PHE A 1 98 ? 0.445 1.167 -18.522 1.00 78.94 98 PHE A N 1
ATOM 791 C CA . PHE A 1 98 ? -0.169 -0.154 -18.577 1.00 78.94 98 PHE A CA 1
ATOM 792 C C . PHE A 1 98 ? -1.446 -0.154 -17.751 1.00 78.94 98 PHE A C 1
ATOM 794 O O . PHE A 1 98 ? -1.520 0.596 -16.785 1.00 78.94 98 PHE A O 1
ATOM 801 N N . ASP A 1 99 ? -2.391 -1.018 -18.127 1.00 84.88 99 ASP A N 1
ATOM 802 C CA . ASP A 1 99 ? -3.570 -1.347 -17.324 1.00 84.88 99 ASP A CA 1
ATOM 803 C C . ASP A 1 99 ? -3.166 -2.354 -16.230 1.00 84.88 99 ASP A C 1
ATOM 805 O O . ASP A 1 99 ? -3.466 -3.546 -16.324 1.00 84.88 99 ASP A O 1
ATOM 809 N N . VAL A 1 100 ? -2.424 -1.880 -15.224 1.00 88.88 100 VAL A N 1
ATOM 810 C CA . VAL A 1 100 ? -1.965 -2.676 -14.072 1.00 88.88 100 VAL A CA 1
ATOM 811 C C . VAL A 1 100 ? -3.169 -3.261 -13.337 1.00 88.88 100 VAL A C 1
ATOM 813 O O . VAL A 1 100 ? -3.187 -4.451 -13.018 1.00 88.88 100 VAL A O 1
ATOM 816 N N . ILE A 1 101 ? -4.205 -2.446 -13.122 1.00 89.81 101 ILE A N 1
ATOM 817 C CA . ILE A 1 101 ? -5.512 -2.906 -12.659 1.00 89.81 101 ILE A CA 1
ATOM 818 C C . ILE A 1 101 ? -6.513 -2.726 -13.796 1.00 89.81 101 ILE A C 1
ATOM 820 O O . ILE A 1 101 ? -7.133 -1.672 -13.976 1.00 89.81 101 ILE A O 1
ATOM 824 N N . TYR A 1 102 ? -6.705 -3.799 -14.560 1.00 81.56 102 TYR A N 1
ATOM 825 C CA . TYR A 1 102 ? -7.653 -3.806 -15.664 1.00 81.56 102 TYR A CA 1
ATOM 826 C C . TYR A 1 102 ? -9.086 -3.535 -15.181 1.00 81.56 102 TYR A C 1
ATOM 828 O O . TYR A 1 102 ? -9.653 -4.277 -14.376 1.00 81.56 102 TYR A O 1
ATOM 836 N N . THR A 1 103 ? -9.711 -2.491 -15.728 1.00 69.75 103 THR A N 1
ATOM 837 C CA . THR A 1 103 ? -11.126 -2.170 -15.509 1.00 69.75 103 THR A CA 1
ATOM 838 C C . THR A 1 103 ? -11.823 -1.968 -16.853 1.00 69.75 103 THR A C 1
ATOM 840 O O . THR A 1 103 ? -11.272 -1.372 -17.772 1.00 69.75 103 THR A O 1
ATOM 843 N N . ARG A 1 104 ? -13.044 -2.504 -16.997 1.00 64.62 104 ARG A N 1
ATOM 844 C CA . ARG A 1 104 ? -13.837 -2.377 -18.237 1.00 64.62 104 ARG A CA 1
ATOM 845 C C . ARG A 1 104 ? -14.487 -0.998 -18.417 1.00 64.62 104 ARG A C 1
ATOM 847 O O . ARG A 1 104 ? -14.928 -0.701 -19.523 1.00 64.62 104 ARG A O 1
ATOM 854 N N . ASP A 1 105 ? -14.539 -0.182 -17.364 1.00 57.72 105 ASP A N 1
ATOM 855 C CA . ASP A 1 105 ? -15.242 1.104 -17.335 1.00 57.72 105 ASP A CA 1
ATOM 856 C C . ASP A 1 105 ? -14.280 2.308 -17.335 1.00 57.72 105 ASP A C 1
ATOM 858 O O . ASP A 1 105 ? -13.117 2.210 -16.946 1.00 57.72 105 ASP A O 1
ATOM 862 N N . LEU A 1 106 ? -14.776 3.469 -17.780 1.00 46.16 106 LEU A N 1
ATOM 863 C CA . LEU A 1 106 ? -14.029 4.730 -17.886 1.00 46.16 106 LEU A CA 1
ATOM 864 C C . LEU A 1 106 ? -13.622 5.269 -16.505 1.00 46.16 106 LEU A C 1
ATOM 866 O O . LEU A 1 106 ? -14.355 6.022 -15.868 1.00 46.16 106 LEU A O 1
ATOM 870 N N . GLY A 1 107 ? -12.421 4.903 -16.071 1.00 55.56 107 GLY A N 1
ATOM 871 C CA . GLY A 1 107 ? -11.782 5.424 -14.868 1.00 55.56 107 GLY A CA 1
ATOM 872 C C . GLY A 1 107 ? -10.648 4.504 -14.452 1.00 55.56 107 GLY A C 1
ATOM 873 O O . GLY A 1 107 ? -10.850 3.632 -13.615 1.00 55.56 107 GLY A O 1
ATOM 874 N N . SER A 1 108 ? -9.469 4.670 -15.059 1.00 74.00 108 SER A N 1
ATOM 875 C CA . SER A 1 108 ? -8.334 3.794 -14.765 1.00 74.00 108 SER A CA 1
ATOM 876 C C . SER A 1 108 ? -7.914 3.998 -13.310 1.00 74.00 108 SER A C 1
ATOM 878 O O . SER A 1 108 ? -7.414 5.065 -12.938 1.00 74.00 108 SER A O 1
ATOM 880 N N . LYS A 1 109 ? -8.152 2.975 -12.479 1.00 86.38 109 LYS A N 1
ATOM 881 C CA . LYS A 1 109 ? -7.659 2.893 -11.096 1.00 86.38 109 LYS A CA 1
ATOM 882 C C . LYS A 1 109 ? -6.167 3.219 -11.034 1.00 86.38 109 LYS A C 1
ATOM 884 O O . LYS A 1 109 ? -5.724 3.838 -10.072 1.00 86.38 109 LYS A O 1
ATOM 889 N N . ASP A 1 110 ? -5.432 2.938 -12.101 1.00 89.75 110 ASP A N 1
ATOM 890 C CA . ASP A 1 110 ? -4.008 3.216 -12.206 1.00 89.75 110 ASP A CA 1
ATOM 891 C C . ASP A 1 110 ? -3.691 4.713 -12.166 1.00 89.75 110 ASP A C 1
ATOM 893 O O . ASP A 1 110 ? -2.696 5.106 -11.567 1.00 89.75 110 ASP A O 1
ATOM 897 N N . MET A 1 111 ? -4.564 5.583 -12.685 1.00 88.75 111 MET A N 1
ATOM 898 C CA . MET A 1 111 ? -4.385 7.035 -12.547 1.00 88.75 111 MET A CA 1
ATOM 899 C C . MET A 1 111 ? -4.580 7.507 -11.104 1.00 88.75 111 MET A C 1
ATOM 901 O O . MET A 1 111 ? -3.904 8.442 -10.666 1.00 88.75 111 MET A O 1
ATOM 905 N N . VAL A 1 112 ? -5.483 6.862 -10.358 1.00 90.12 112 VAL A N 1
ATOM 906 C CA . VAL A 1 112 ? -5.668 7.120 -8.923 1.00 90.12 112 VAL A CA 1
ATOM 907 C C . VAL A 1 112 ? -4.439 6.645 -8.156 1.00 90.12 112 VAL A C 1
ATOM 909 O O . VAL A 1 112 ? -3.889 7.410 -7.369 1.00 90.12 112 VAL A O 1
ATOM 912 N N . VAL A 1 113 ? -3.968 5.426 -8.427 1.00 93.88 113 VAL A N 1
ATOM 913 C CA . VAL A 1 113 ? -2.750 4.876 -7.817 1.00 93.88 113 VAL A CA 1
ATOM 914 C C . VAL A 1 113 ? -1.551 5.770 -8.110 1.00 93.88 113 VAL A C 1
ATOM 916 O O . VAL A 1 113 ? -0.858 6.186 -7.183 1.00 93.88 113 VAL A O 1
ATOM 919 N N . TRP A 1 114 ? -1.359 6.157 -9.372 1.00 93.00 114 TRP A N 1
ATOM 920 C CA . TRP A 1 114 ? -0.286 7.052 -9.785 1.00 93.00 114 TRP A CA 1
ATOM 921 C C . TRP A 1 114 ? -0.321 8.372 -9.010 1.00 93.00 114 TRP A C 1
ATOM 923 O O . TRP A 1 114 ? 0.712 8.812 -8.509 1.00 93.00 114 TRP A O 1
ATOM 933 N N . HIS A 1 115 ? -1.498 8.987 -8.863 1.00 91.94 115 HIS A N 1
ATOM 934 C CA . HIS A 1 115 ? -1.644 10.220 -8.093 1.00 91.94 115 HIS A CA 1
ATOM 935 C C . HIS A 1 115 ? -1.296 10.027 -6.609 1.00 91.94 115 HIS A C 1
ATOM 937 O O . HIS A 1 115 ? -0.505 10.797 -6.063 1.00 91.94 115 HIS A O 1
ATOM 943 N N . LEU A 1 116 ? -1.846 8.991 -5.968 1.00 93.62 116 LEU A N 1
ATOM 944 C CA . LEU A 1 116 ? -1.642 8.721 -4.543 1.00 93.62 116 LEU A CA 1
ATOM 945 C C . LEU A 1 116 ? -0.178 8.385 -4.220 1.00 93.62 116 LEU A C 1
ATOM 947 O O . LEU A 1 116 ? 0.362 8.889 -3.235 1.00 93.62 116 LEU A O 1
ATOM 951 N N . MET A 1 117 ? 0.497 7.617 -5.081 1.00 92.81 117 MET A N 1
ATOM 952 C CA . MET A 1 117 ? 1.912 7.261 -4.913 1.00 92.81 117 MET A CA 1
ATOM 953 C C . MET A 1 117 ? 2.846 8.476 -4.886 1.00 92.81 117 MET A C 1
ATOM 955 O O . MET A 1 117 ? 3.893 8.421 -4.252 1.00 92.81 117 MET A O 1
ATOM 959 N N . HIS A 1 118 ? 2.490 9.581 -5.551 1.00 87.44 118 HIS A N 1
ATOM 960 C CA . HIS A 1 118 ? 3.315 10.797 -5.541 1.00 87.44 118 HIS A CA 1
ATOM 961 C C . HIS A 1 118 ? 3.154 11.622 -4.257 1.00 87.44 118 HIS A C 1
ATOM 963 O O . HIS A 1 118 ? 3.985 12.487 -3.971 1.00 87.44 118 HIS A O 1
ATOM 969 N N . ILE A 1 119 ? 2.090 11.374 -3.492 1.00 88.25 119 ILE A N 1
ATOM 970 C CA . ILE A 1 119 ? 1.803 12.060 -2.229 1.00 88.25 119 ILE A CA 1
ATOM 971 C C . ILE A 1 119 ? 2.358 11.247 -1.051 1.00 88.25 119 ILE A C 1
ATOM 973 O O . ILE A 1 119 ? 2.883 11.824 -0.097 1.00 88.25 119 ILE A O 1
ATOM 977 N N . ASP A 1 120 ? 2.286 9.916 -1.121 1.00 88.56 120 ASP A N 1
ATOM 978 C CA . ASP A 1 120 ? 2.697 9.031 -0.035 1.00 88.56 120 ASP A CA 1
ATOM 979 C C . ASP A 1 120 ? 4.194 8.685 -0.060 1.00 88.56 120 ASP A C 1
ATOM 981 O O . ASP A 1 120 ? 4.686 7.919 -0.887 1.00 88.56 120 ASP A O 1
ATOM 985 N N . LYS A 1 121 ? 4.925 9.181 0.942 1.00 92.69 121 LYS A N 1
ATOM 986 C CA . LYS A 1 121 ? 6.349 8.871 1.126 1.00 92.69 121 LYS A CA 1
ATOM 987 C C . LYS A 1 121 ? 6.625 7.441 1.583 1.00 92.69 121 LYS A C 1
ATOM 989 O O . LYS A 1 121 ? 7.781 7.029 1.529 1.00 92.69 121 LYS A O 1
ATOM 994 N N . ALA A 1 122 ? 5.628 6.693 2.061 1.00 95.19 122 ALA A N 1
ATOM 995 C CA . ALA A 1 122 ? 5.833 5.289 2.420 1.00 95.19 122 ALA A CA 1
ATOM 996 C C . ALA A 1 122 ? 6.137 4.421 1.190 1.00 95.19 122 ALA A C 1
ATOM 998 O O . ALA A 1 122 ? 6.924 3.481 1.298 1.00 95.19 122 ALA A O 1
ATOM 999 N N . VAL A 1 123 ? 5.605 4.773 0.015 1.00 95.44 123 VAL A N 1
ATOM 1000 C CA . VAL A 1 123 ? 5.918 4.083 -1.246 1.00 95.44 123 VAL A CA 1
ATOM 1001 C C . VAL A 1 123 ? 7.406 4.207 -1.572 1.00 95.44 123 VAL A C 1
ATOM 1003 O O . VAL A 1 123 ? 8.067 3.192 -1.776 1.00 95.44 123 VAL A O 1
ATOM 1006 N N . ASP A 1 124 ? 7.952 5.427 -1.534 1.00 94.44 124 ASP A N 1
ATOM 1007 C CA . ASP A 1 124 ? 9.375 5.683 -1.798 1.00 94.44 124 ASP A CA 1
ATOM 1008 C C . ASP A 1 124 ? 10.275 4.873 -0.845 1.00 94.44 124 ASP A C 1
ATOM 1010 O O . ASP A 1 124 ? 11.172 4.157 -1.287 1.00 94.44 124 ASP A O 1
ATOM 1014 N N . ARG A 1 125 ? 9.979 4.896 0.464 1.00 95.81 125 ARG A N 1
ATOM 1015 C CA . ARG A 1 125 ? 10.746 4.140 1.474 1.00 95.81 125 ARG A CA 1
ATOM 1016 C C . ARG A 1 125 ? 10.628 2.626 1.301 1.00 95.81 125 ARG A C 1
ATOM 1018 O O . ARG A 1 125 ? 11.581 1.897 1.570 1.00 95.81 125 ARG A O 1
ATOM 1025 N N . THR A 1 126 ? 9.472 2.142 0.855 1.00 96.44 126 THR A N 1
ATOM 1026 C CA . THR A 1 126 ? 9.275 0.719 0.553 1.00 96.44 126 THR A CA 1
ATOM 1027 C C . THR A 1 126 ? 10.113 0.309 -0.653 1.00 96.44 126 THR A C 1
ATOM 1029 O O . THR A 1 126 ? 10.808 -0.702 -0.587 1.00 96.44 126 THR A O 1
ATOM 1032 N N . LEU A 1 127 ? 10.117 1.115 -1.720 1.00 95.19 127 LEU A N 1
ATOM 1033 C CA . LEU A 1 127 ? 10.922 0.873 -2.920 1.00 95.19 127 LEU A CA 1
ATOM 1034 C C . LEU A 1 127 ? 12.425 0.877 -2.619 1.00 95.19 127 LEU A C 1
ATOM 1036 O O . LEU A 1 127 ? 13.130 0.001 -3.107 1.00 95.19 127 LEU A O 1
ATOM 1040 N N . GLU A 1 128 ? 12.909 1.797 -1.781 1.00 94.25 128 GLU A N 1
ATOM 1041 C CA . GLU A 1 128 ? 14.315 1.836 -1.342 1.00 94.25 128 GLU A CA 1
ATOM 1042 C C . GLU A 1 128 ? 14.742 0.548 -0.623 1.00 94.25 128 GLU A C 1
ATOM 1044 O O . GLU A 1 128 ? 15.852 0.054 -0.819 1.00 94.25 128 GLU A O 1
ATOM 1049 N N . LYS A 1 129 ? 13.858 -0.021 0.205 1.00 94.56 129 LYS A N 1
ATOM 1050 C CA . LYS A 1 129 ? 14.109 -1.296 0.892 1.00 94.56 129 LYS A CA 1
ATOM 1051 C C . LYS A 1 129 ? 13.982 -2.494 -0.046 1.00 94.56 129 LYS A C 1
ATOM 1053 O O . LYS A 1 129 ? 14.669 -3.495 0.145 1.00 94.56 129 LYS A O 1
ATOM 1058 N N . PHE A 1 130 ? 13.052 -2.430 -0.998 1.00 94.94 130 PHE A N 1
ATOM 1059 C CA . PHE A 1 130 ? 12.758 -3.523 -1.920 1.00 94.94 130 PHE A CA 1
ATOM 1060 C C . PHE A 1 130 ? 13.863 -3.687 -2.970 1.00 94.94 130 PHE A C 1
ATOM 1062 O O . PHE A 1 130 ? 14.293 -4.810 -3.229 1.00 94.94 130 PHE A O 1
ATOM 1069 N N . PHE A 1 131 ? 14.364 -2.566 -3.495 1.00 92.50 131 PHE A N 1
ATOM 1070 C CA . PHE A 1 131 ? 15.464 -2.472 -4.454 1.00 92.50 131 PHE A CA 1
ATOM 1071 C C . PHE A 1 131 ? 16.714 -1.883 -3.777 1.00 92.50 131 PHE A C 1
ATOM 1073 O O . PHE A 1 131 ? 17.054 -0.720 -4.027 1.00 92.50 131 PHE A O 1
ATOM 1080 N N . PRO A 1 132 ? 17.402 -2.635 -2.895 1.00 81.38 132 PRO A N 1
ATOM 1081 C CA . PRO A 1 132 ? 18.597 -2.125 -2.242 1.00 81.38 132 PRO A CA 1
ATOM 1082 C C . PRO A 1 132 ? 19.669 -1.788 -3.293 1.00 81.38 132 PRO A C 1
ATOM 1084 O O . PRO A 1 132 ? 19.791 -2.501 -4.295 1.00 81.38 132 PRO A O 1
ATOM 1087 N N . PRO A 1 133 ? 20.454 -0.715 -3.091 1.00 73.44 133 PRO A N 1
ATOM 1088 C CA . PRO A 1 133 ? 21.569 -0.405 -3.974 1.00 73.44 133 PRO A CA 1
ATOM 1089 C C . PRO A 1 133 ? 22.560 -1.578 -4.008 1.00 73.44 133 PRO A C 1
ATOM 1091 O O . PRO A 1 133 ? 22.816 -2.204 -2.977 1.00 73.44 133 PRO A O 1
ATOM 1094 N N . ALA A 1 134 ? 23.073 -1.865 -5.206 1.00 62.31 134 ALA A N 1
ATOM 1095 C CA . ALA A 1 134 ? 24.066 -2.911 -5.454 1.00 62.31 134 ALA A CA 1
ATOM 1096 C C . ALA A 1 134 ? 25.416 -2.629 -4.777 1.00 62.31 134 ALA A C 1
ATOM 1098 O O . ALA A 1 134 ? 25.783 -1.435 -4.650 1.00 62.31 134 ALA A O 1
#

Organism: Yersinia pestis bv. Antiqua (strain Antiqua) (NCBI:txid360102)